Protein AF-A0A1Y1KKZ6-F1 (afdb_monomer)

Secondary structure (DSSP, 8-state):
---SS----S-TTTPPPEEEEEEEEEEESS-EEESEE--EEEEEEEEEEEE----STT-PPEEEEEEEEEEEEEPPPSEEBTTB-EEEPSEEEEEEEEEEE-TTPPP------

Foldseek 3Di:
DPDPDWDFPDALVPTAWTKDKDKDKDAFPFKDKDAFAWDKDWDKDKDWDFAPPDPDPPDGTDIDIDIDIPDIDIDDTPDHDPPDIDIDGGDMDIDMDMDTGRSNPDDDDPDPD

Structure (mmCIF, N/CA/C/O backbone):
data_AF-A0A1Y1KKZ6-F1
#
_entry.id   AF-A0A1Y1KKZ6-F1
#
loop_
_atom_site.group_PDB
_atom_site.id
_atom_site.type_symbol
_atom_site.label_atom_id
_atom_site.label_alt_id
_atom_site.label_comp_id
_atom_site.label_asym_id
_atom_site.label_entity_id
_atom_site.label_seq_id
_atom_site.pdbx_PDB_ins_code
_atom_site.Cartn_x
_atom_site.Cartn_y
_atom_site.Cartn_z
_atom_site.occupancy
_atom_site.B_iso_or_equiv
_atom_site.auth_seq_id
_atom_site.auth_comp_id
_atom_site.auth_asym_id
_atom_site.auth_atom_id
_atom_site.pdbx_PDB_model_num
ATOM 1 N N . LEU A 1 1 ? -10.493 -18.824 -11.763 1.00 43.38 1 LEU A N 1
ATOM 2 C CA . LEU A 1 1 ? -9.320 -18.151 -12.362 1.00 43.38 1 LEU A CA 1
ATOM 3 C C . LEU A 1 1 ? -8.969 -17.020 -11.413 1.00 43.38 1 LEU A C 1
ATOM 5 O O . LEU A 1 1 ? -9.283 -15.872 -11.687 1.00 43.38 1 LEU A O 1
ATOM 9 N N . ASP A 1 2 ? -8.406 -17.387 -10.267 1.00 55.03 2 ASP A N 1
ATOM 10 C CA . ASP A 1 2 ? -7.800 -16.453 -9.324 1.00 55.03 2 ASP A CA 1
ATOM 11 C C . ASP A 1 2 ? -6.314 -16.479 -9.671 1.00 55.03 2 ASP A C 1
ATOM 13 O O . ASP A 1 2 ? -5.601 -17.414 -9.318 1.00 55.03 2 ASP A O 1
ATOM 17 N N . GLN A 1 3 ? -5.892 -15.584 -10.564 1.00 59.84 3 GLN A N 1
ATOM 18 C CA . GLN A 1 3 ? -4.477 -15.447 -10.894 1.00 59.84 3 GLN A CA 1
ATOM 19 C C . GLN A 1 3 ? -3.865 -14.458 -9.906 1.00 59.84 3 GLN A C 1
ATOM 21 O O . GLN A 1 3 ? -4.225 -13.285 -9.915 1.00 59.84 3 GLN A O 1
ATOM 26 N N . ASP A 1 4 ? -2.917 -14.927 -9.096 1.00 78.19 4 ASP A N 1
ATOM 27 C CA . ASP A 1 4 ? -2.168 -14.111 -8.124 1.00 78.19 4 ASP A CA 1
ATOM 28 C C . ASP A 1 4 ? -1.092 -13.225 -8.784 1.00 78.19 4 ASP A C 1
ATOM 30 O O . ASP A 1 4 ? -0.201 -12.696 -8.122 1.00 78.19 4 ASP A O 1
ATOM 34 N N . PHE A 1 5 ? -1.133 -13.083 -10.109 1.00 80.81 5 PHE A N 1
ATOM 35 C CA . PHE A 1 5 ? -0.157 -12.338 -10.890 1.00 80.81 5 PHE A CA 1
ATOM 36 C C . PHE A 1 5 ? -0.842 -11.512 -11.977 1.00 80.81 5 PHE A C 1
ATOM 38 O O . PHE A 1 5 ? -1.892 -11.879 -12.505 1.00 80.81 5 PHE A O 1
ATOM 45 N N . ILE A 1 6 ? -0.212 -10.391 -12.320 1.00 84.19 6 ILE A N 1
ATOM 46 C CA . ILE A 1 6 ? -0.675 -9.462 -13.348 1.00 84.19 6 ILE A CA 1
ATOM 47 C C . ILE A 1 6 ? 0.198 -9.635 -14.585 1.00 84.19 6 ILE A C 1
ATOM 49 O O . ILE A 1 6 ? 1.421 -9.613 -14.486 1.00 84.19 6 ILE A O 1
ATOM 53 N N . VAL A 1 7 ? -0.432 -9.796 -15.751 1.00 84.81 7 VAL A N 1
ATOM 54 C CA . VAL A 1 7 ? 0.268 -9.929 -17.034 1.00 84.81 7 VAL A CA 1
ATOM 55 C C . VAL A 1 7 ? -0.090 -8.762 -17.936 1.00 84.81 7 VAL A C 1
ATOM 57 O O . VAL A 1 7 ? -1.246 -8.601 -18.326 1.00 84.81 7 VAL A O 1
ATOM 60 N N . PHE A 1 8 ? 0.923 -7.995 -18.317 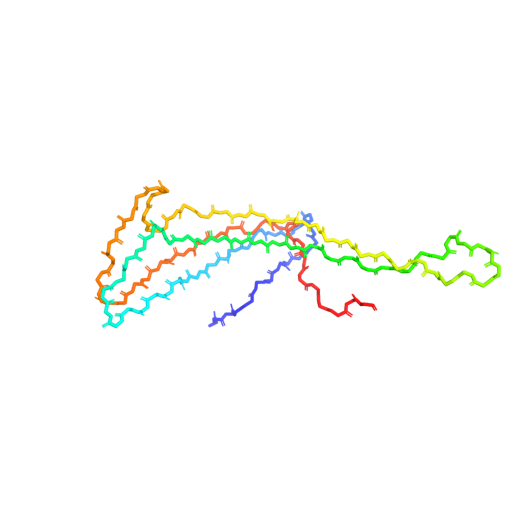1.00 83.75 8 PHE A N 1
ATOM 61 C CA . PHE A 1 8 ? 0.846 -7.021 -19.399 1.00 83.75 8 PHE A CA 1
ATOM 62 C C . PHE A 1 8 ? 1.051 -7.749 -20.729 1.00 83.75 8 PHE A C 1
ATOM 64 O O . PHE A 1 8 ? 1.938 -8.593 -20.852 1.00 83.75 8 PHE A O 1
ATOM 71 N N . ARG A 1 9 ? 0.187 -7.493 -21.716 1.00 82.12 9 ARG A N 1
ATOM 72 C CA . ARG A 1 9 ? 0.254 -8.138 -23.036 1.00 82.12 9 ARG A CA 1
ATOM 73 C C . ARG A 1 9 ? 0.599 -7.099 -24.088 1.00 82.12 9 ARG A C 1
ATOM 75 O O . ARG A 1 9 ? -0.152 -6.146 -24.242 1.00 82.12 9 ARG A O 1
ATOM 82 N N . GLY A 1 10 ? 1.659 -7.346 -24.851 1.00 77.31 10 GLY A N 1
ATOM 83 C CA . GLY A 1 10 ? 2.206 -6.381 -25.807 1.00 77.31 10 GLY A CA 1
ATOM 84 C C . GLY A 1 10 ? 3.462 -5.712 -25.255 1.00 77.31 10 GLY A C 1
ATOM 85 O O . GLY A 1 10 ? 3.888 -6.012 -24.142 1.00 77.31 10 GLY A O 1
ATOM 86 N N . ASN A 1 11 ? 4.079 -4.847 -26.054 1.00 74.25 11 ASN A N 1
ATOM 87 C CA . ASN A 1 11 ? 5.185 -4.002 -25.594 1.00 74.25 11 ASN A CA 1
ATOM 88 C C . ASN A 1 11 ? 4.655 -2.765 -24.840 1.00 74.25 11 ASN A C 1
ATOM 90 O O . ASN A 1 11 ? 3.449 -2.525 -24.816 1.00 74.25 11 ASN A O 1
ATOM 94 N N . ASP A 1 12 ? 5.548 -1.949 -24.282 1.00 71.94 12 ASP A N 1
ATOM 95 C CA . ASP A 1 12 ? 5.205 -0.763 -23.478 1.00 71.94 12 ASP A CA 1
ATOM 96 C C . ASP A 1 12 ? 4.272 0.245 -24.189 1.00 71.94 12 ASP A C 1
ATOM 98 O O . ASP A 1 12 ? 3.554 0.993 -23.531 1.00 71.94 12 ASP A O 1
ATOM 102 N N . HIS A 1 13 ? 4.246 0.271 -25.529 1.00 72.62 13 HIS A N 1
ATOM 103 C CA . HIS A 1 13 ? 3.376 1.154 -26.318 1.00 72.62 13 HIS A CA 1
ATOM 104 C C . HIS A 1 13 ? 2.018 0.535 -26.677 1.00 72.62 13 HIS A C 1
ATOM 106 O O . HIS A 1 13 ? 1.079 1.259 -27.008 1.00 72.62 13 HIS A O 1
ATOM 112 N N . GLU A 1 14 ? 1.914 -0.791 -26.644 1.00 75.88 14 GLU A N 1
ATOM 113 C CA . GLU A 1 14 ? 0.728 -1.552 -27.059 1.00 75.88 14 GLU A CA 1
ATOM 114 C C . GLU A 1 14 ? -0.036 -2.150 -25.874 1.00 75.88 14 GLU A C 1
ATOM 116 O O . GLU A 1 14 ? -1.210 -2.504 -25.995 1.00 75.88 14 GLU A O 1
ATOM 121 N N . SER A 1 15 ? 0.631 -2.274 -24.731 1.00 81.88 15 SER A N 1
ATOM 122 C CA . SER A 1 15 ? 0.090 -2.892 -23.536 1.00 81.88 15 SER A CA 1
ATOM 123 C C . SER A 1 15 ? -1.033 -2.058 -22.926 1.00 81.88 15 SER A C 1
ATOM 125 O O . SER A 1 15 ? -0.904 -0.858 -22.679 1.00 81.88 15 SER A O 1
ATOM 127 N N . SER A 1 16 ? -2.166 -2.706 -22.655 1.00 83.12 16 SER A N 1
ATOM 128 C CA . SER A 1 16 ? -3.251 -2.093 -21.896 1.00 83.12 16 SER A CA 1
ATOM 129 C C . SER A 1 16 ? -2.939 -2.124 -20.403 1.00 83.12 16 SER A C 1
ATOM 131 O O . SER A 1 16 ? -2.444 -3.133 -19.891 1.00 83.12 16 SER A O 1
ATOM 133 N N . GLY A 1 17 ? -3.335 -1.069 -19.688 1.00 86.69 17 GLY A N 1
ATOM 134 C CA . GLY A 1 17 ? -3.255 -1.043 -18.230 1.00 86.69 17 GLY A CA 1
ATOM 135 C C . GLY A 1 17 ? -3.954 -2.243 -17.584 1.00 86.69 17 GLY A C 1
ATOM 136 O O . GLY A 1 17 ? -4.939 -2.770 -18.110 1.00 86.69 17 GLY A O 1
ATOM 137 N N . GLN A 1 18 ? -3.427 -2.683 -16.446 1.00 90.56 18 GLN A N 1
ATOM 138 C CA . GLN A 1 18 ? -3.918 -3.851 -15.721 1.00 90.56 18 GLN A CA 1
ATOM 139 C C . GLN A 1 18 ? -4.443 -3.457 -14.345 1.00 90.56 18 GLN A C 1
ATOM 141 O O . GLN A 1 18 ? -3.875 -2.606 -13.662 1.00 90.56 18 GLN A O 1
ATOM 146 N N . LEU A 1 19 ? -5.533 -4.094 -13.918 1.00 91.38 19 LEU A N 1
ATOM 147 C CA . LEU A 1 19 ? -6.134 -3.824 -12.618 1.00 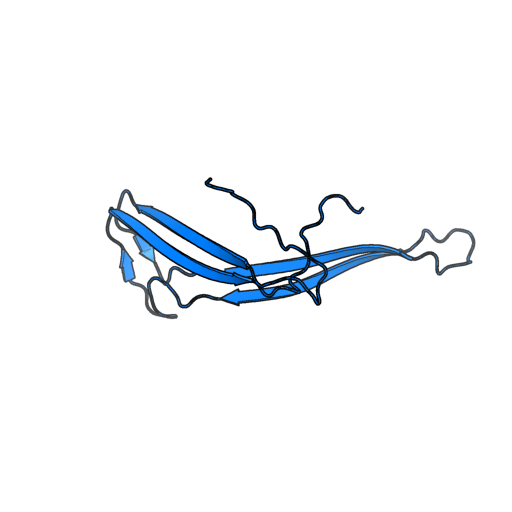91.38 19 LEU A CA 1
ATOM 148 C C . LEU A 1 19 ? -5.436 -4.645 -11.528 1.00 91.38 19 LEU A C 1
ATOM 150 O O . LEU A 1 19 ? -5.603 -5.861 -11.457 1.00 91.38 19 LEU A O 1
ATOM 154 N N . LEU A 1 20 ? -4.712 -3.966 -10.643 1.00 92.06 20 LEU A N 1
ATOM 155 C CA . LEU A 1 20 ? -4.271 -4.511 -9.366 1.00 92.06 20 LEU A CA 1
ATOM 156 C C . LEU A 1 20 ? -5.382 -4.300 -8.343 1.00 92.06 20 LEU A C 1
ATOM 158 O O . LEU A 1 20 ? -5.768 -3.166 -8.084 1.00 92.06 20 LEU A O 1
ATOM 162 N N . LYS A 1 21 ? -5.883 -5.373 -7.736 1.00 93.56 21 LYS A N 1
ATOM 163 C CA . LYS A 1 21 ? -6.889 -5.295 -6.673 1.00 93.56 21 LYS A CA 1
ATOM 164 C C . LYS A 1 21 ? -6.620 -6.322 -5.588 1.00 93.56 21 LYS A C 1
ATOM 166 O O . LYS A 1 21 ? -6.050 -7.376 -5.857 1.00 93.56 21 LYS A O 1
ATOM 171 N N . GLY A 1 22 ? -7.066 -6.028 -4.379 1.00 94.25 22 GLY A N 1
ATOM 172 C CA . GLY A 1 22 ? -6.945 -6.928 -3.242 1.00 94.25 22 GLY A CA 1
ATOM 173 C C . GLY A 1 22 ? -7.678 -6.389 -2.025 1.00 94.25 22 GLY A C 1
ATOM 174 O O . GLY A 1 22 ? -8.384 -5.385 -2.102 1.00 94.25 22 GLY A O 1
ATOM 175 N N . VAL A 1 23 ? -7.512 -7.069 -0.895 1.00 96.19 23 VAL A N 1
ATOM 176 C CA . VAL A 1 23 ? -8.101 -6.675 0.387 1.00 96.19 23 VAL A CA 1
ATOM 177 C C . VAL A 1 23 ? -7.020 -6.743 1.457 1.00 96.19 23 VAL A C 1
ATOM 179 O O . VAL A 1 23 ? -6.368 -7.772 1.618 1.00 96.19 23 VAL A O 1
ATOM 182 N N . VAL A 1 24 ? -6.820 -5.652 2.197 1.00 96.44 24 VAL A N 1
ATOM 183 C CA . VAL A 1 24 ? -6.018 -5.667 3.425 1.00 96.44 24 VAL A CA 1
ATOM 184 C C . VAL A 1 24 ? -6.909 -6.172 4.553 1.00 96.44 24 VAL A C 1
ATOM 186 O O . VAL A 1 24 ? -7.928 -5.553 4.854 1.00 96.44 24 VAL A O 1
ATOM 189 N N . VAL A 1 25 ? -6.526 -7.282 5.181 1.00 96.88 25 VAL A N 1
ATOM 190 C CA . VAL A 1 25 ? -7.269 -7.881 6.296 1.00 96.88 25 VAL A CA 1
ATOM 191 C C . VAL A 1 25 ? -6.528 -7.620 7.607 1.00 96.88 25 VAL A C 1
ATOM 193 O O . VAL A 1 25 ? -5.346 -7.939 7.729 1.00 96.88 25 VAL A O 1
ATOM 196 N N . LEU A 1 26 ? -7.223 -7.057 8.597 1.00 96.69 26 LEU A N 1
ATOM 197 C CA . LEU A 1 26 ? -6.717 -6.839 9.952 1.00 96.69 26 LEU A CA 1
ATOM 198 C C . LEU A 1 26 ? -7.606 -7.569 10.961 1.00 96.69 26 LEU A C 1
ATOM 200 O O . LEU A 1 26 ? -8.784 -7.247 11.092 1.00 96.69 26 LEU A O 1
ATOM 204 N N . CYS A 1 27 ? -7.027 -8.498 11.719 1.00 97.62 27 CYS A N 1
ATOM 205 C CA . CYS A 1 27 ? -7.726 -9.237 12.771 1.00 97.62 27 CYS A CA 1
ATOM 206 C C . CYS A 1 27 ? -7.193 -8.819 14.144 1.00 97.62 27 CYS A C 1
ATOM 208 O O . CYS A 1 27 ? -6.020 -9.033 14.454 1.00 97.62 27 CYS A O 1
ATOM 210 N N . LEU A 1 28 ? -8.054 -8.238 14.977 1.00 97.50 28 LEU A N 1
ATOM 211 C CA . LEU A 1 28 ? -7.723 -7.787 16.325 1.00 97.50 28 LEU A CA 1
ATOM 212 C C . LEU A 1 28 ? -8.418 -8.655 17.374 1.00 97.50 28 LEU A C 1
ATOM 214 O O . LEU A 1 28 ? -9.644 -8.710 17.434 1.00 97.50 28 LEU A O 1
ATOM 218 N N . SER A 1 29 ? -7.634 -9.284 18.250 1.00 97.56 29 SER A N 1
ATOM 219 C CA . SER A 1 29 ? -8.147 -10.052 19.394 1.00 97.56 29 SER A CA 1
ATOM 220 C C . SER A 1 29 ? -8.533 -9.176 20.592 1.00 97.56 29 SER A C 1
ATOM 222 O O . SER A 1 29 ? -9.259 -9.619 21.480 1.00 97.56 29 SER A O 1
ATOM 224 N N . SER A 1 30 ? -8.068 -7.929 20.623 1.00 97.94 30 SER A N 1
ATOM 225 C CA . SER A 1 30 ? -8.359 -6.931 21.651 1.00 97.94 30 SER A CA 1
ATOM 226 C C . SER A 1 30 ? -8.308 -5.519 21.048 1.00 97.94 30 SER A C 1
ATOM 228 O O . SER A 1 30 ? -7.784 -5.346 19.945 1.00 97.94 30 SER A O 1
ATOM 230 N N . PRO A 1 31 ? -8.863 -4.496 21.725 1.00 97.81 31 PRO A N 1
ATOM 231 C CA . PRO A 1 31 ? -8.803 -3.128 21.225 1.00 97.81 31 PRO A CA 1
ATOM 232 C C . PRO A 1 31 ? -7.361 -2.618 21.036 1.00 97.81 31 PRO A C 1
ATOM 234 O O . PRO A 1 31 ? -6.531 -2.760 21.934 1.00 97.81 31 PRO A O 1
ATOM 237 N N . LEU A 1 32 ? -7.082 -1.970 19.903 1.00 96.62 32 LEU A N 1
ATOM 238 C CA . LEU A 1 32 ? -5.769 -1.443 19.521 1.00 96.62 32 LEU A CA 1
ATOM 239 C C . LEU A 1 32 ? -5.830 0.071 19.298 1.00 96.62 32 LEU A C 1
ATOM 241 O O . LEU A 1 32 ? -6.633 0.559 18.504 1.00 96.62 32 LEU A O 1
ATOM 245 N N . ARG A 1 33 ? -4.951 0.828 19.962 1.00 95.88 33 ARG A N 1
ATOM 246 C CA . ARG A 1 33 ? -4.774 2.258 19.678 1.00 95.88 33 ARG A CA 1
ATOM 247 C C . ARG A 1 33 ? -3.894 2.430 18.438 1.00 95.88 33 ARG A C 1
ATOM 249 O O . ARG A 1 33 ? -2.768 1.947 18.428 1.00 95.88 33 ARG A O 1
ATOM 256 N N . ILE A 1 34 ? -4.400 3.132 17.433 1.00 94.19 34 ILE A N 1
ATOM 257 C CA . ILE A 1 34 ? -3.744 3.376 16.142 1.00 94.19 34 ILE A CA 1
ATOM 258 C C . ILE A 1 34 ? -3.839 4.856 15.760 1.00 94.19 34 ILE A C 1
ATOM 260 O O . ILE A 1 34 ? -4.707 5.574 16.260 1.00 94.19 34 ILE A O 1
ATOM 264 N N . GLU A 1 35 ? -2.957 5.315 14.875 1.00 93.94 35 GLU A N 1
ATOM 265 C CA . GLU A 1 35 ? -3.054 6.647 14.260 1.00 93.94 35 GLU A CA 1
ATOM 266 C C . GLU A 1 35 ? -3.758 6.580 12.910 1.00 93.94 35 GLU A C 1
ATOM 268 O O . GLU A 1 35 ? -4.756 7.269 12.711 1.00 93.94 35 GLU A O 1
ATOM 273 N N . ASP A 1 36 ? -3.280 5.711 12.020 1.00 94.12 36 ASP A N 1
ATOM 274 C CA . ASP A 1 36 ? -3.911 5.429 10.741 1.00 94.12 36 ASP A CA 1
ATOM 275 C C . ASP A 1 36 ? -3.642 3.989 10.266 1.00 94.12 36 ASP A C 1
ATOM 277 O O . ASP A 1 36 ? -2.833 3.255 10.840 1.00 94.12 36 ASP A O 1
ATOM 281 N N . ILE A 1 37 ? -4.378 3.578 9.233 1.00 94.75 37 ILE A N 1
ATOM 282 C CA . ILE A 1 37 ? -4.097 2.392 8.419 1.00 94.75 37 ILE A CA 1
ATOM 283 C C . ILE A 1 37 ? -4.072 2.871 6.975 1.00 94.75 37 ILE A C 1
ATOM 285 O O . ILE A 1 37 ? -5.075 3.388 6.489 1.00 94.75 37 ILE A O 1
ATOM 289 N N .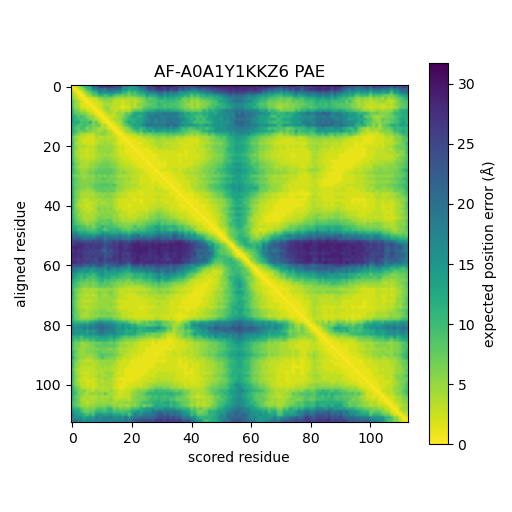 HIS A 1 38 ? -2.958 2.693 6.273 1.00 94.56 38 HIS A N 1
ATOM 290 C CA . HIS A 1 38 ? -2.815 3.109 4.881 1.00 94.56 38 HIS A CA 1
ATOM 291 C C . HIS A 1 38 ? -2.059 2.063 4.061 1.00 94.56 38 HIS A C 1
ATOM 293 O O . HIS A 1 38 ? -1.298 1.256 4.594 1.00 94.56 38 HIS A O 1
ATOM 299 N N . LEU A 1 39 ? -2.265 2.097 2.745 1.00 96.88 39 LEU A N 1
ATOM 300 C CA . LEU A 1 39 ? -1.546 1.266 1.786 1.00 96.88 39 LEU A CA 1
ATOM 301 C C . LEU A 1 39 ? -0.671 2.146 0.898 1.00 96.88 39 LEU A C 1
ATOM 303 O O . LEU A 1 39 ? -1.048 3.260 0.519 1.00 96.88 39 LEU A O 1
ATOM 307 N N . ARG A 1 40 ? 0.501 1.623 0.542 1.00 96.69 40 ARG A N 1
ATOM 308 C CA . ARG A 1 40 ? 1.415 2.238 -0.414 1.00 96.69 40 ARG A CA 1
ATOM 309 C C . ARG A 1 40 ? 2.001 1.168 -1.324 1.00 96.69 40 ARG A C 1
ATOM 311 O O . ARG A 1 40 ? 2.488 0.149 -0.843 1.00 96.69 40 ARG A O 1
ATOM 318 N N . LEU A 1 41 ? 1.984 1.431 -2.623 1.00 95.44 41 LEU A N 1
ATOM 319 C CA . LEU A 1 41 ? 2.593 0.599 -3.653 1.00 95.44 41 LEU A CA 1
ATOM 320 C C . LEU A 1 41 ? 3.862 1.292 -4.146 1.00 95.44 41 LEU A C 1
ATOM 322 O O . LEU A 1 41 ? 3.806 2.431 -4.610 1.00 95.44 41 LEU A O 1
ATOM 326 N N . VAL A 1 42 ? 5.002 0.607 -4.031 1.00 95.12 42 VAL A N 1
ATOM 327 C CA . VAL A 1 42 ? 6.313 1.142 -4.418 1.00 95.12 42 VAL A CA 1
ATOM 328 C C . VAL A 1 42 ? 7.004 0.182 -5.378 1.00 95.12 42 VAL A C 1
ATOM 330 O O . VAL A 1 42 ? 7.271 -0.963 -5.023 1.00 95.12 42 VAL A O 1
ATOM 333 N N . GLY A 1 43 ? 7.341 0.663 -6.573 1.00 92.44 43 GLY A N 1
ATOM 334 C CA . GLY A 1 43 ? 8.198 -0.036 -7.532 1.00 92.44 43 GLY A CA 1
ATOM 335 C C . GLY A 1 43 ? 9.622 0.504 -7.454 1.00 92.44 43 GLY A C 1
ATOM 336 O O . GLY A 1 43 ? 9.821 1.720 -7.475 1.00 92.44 43 GLY A O 1
ATOM 337 N N . THR A 1 44 ? 10.622 -0.375 -7.349 1.00 92.38 44 THR A N 1
ATOM 338 C CA . THR A 1 44 ? 12.039 0.016 -7.232 1.00 92.38 44 THR A CA 1
ATOM 339 C C . THR A 1 44 ? 12.885 -0.683 -8.287 1.00 92.38 44 THR A C 1
ATOM 341 O O . THR A 1 44 ? 12.973 -1.906 -8.295 1.00 92.38 44 THR A O 1
ATOM 344 N N . LEU A 1 45 ? 13.577 0.098 -9.114 1.00 90.31 45 LEU A N 1
ATOM 345 C CA . LEU A 1 45 ? 14.614 -0.382 -10.020 1.00 90.31 45 LEU A CA 1
ATOM 346 C C . LEU A 1 45 ? 15.946 -0.456 -9.269 1.00 90.31 45 LEU A C 1
ATOM 348 O O . LEU A 1 45 ? 16.388 0.546 -8.706 1.00 90.31 45 LEU A O 1
ATOM 352 N N . ARG A 1 46 ? 16.593 -1.624 -9.269 1.00 88.94 46 ARG A N 1
ATOM 353 C CA . ARG A 1 46 ? 17.927 -1.829 -8.685 1.00 88.94 46 ARG A CA 1
ATOM 354 C C . ARG A 1 46 ? 18.905 -2.252 -9.776 1.00 88.94 46 ARG A C 1
ATOM 356 O O . ARG A 1 46 ? 18.635 -3.200 -10.503 1.00 88.94 46 ARG A O 1
ATOM 363 N N . LEU A 1 47 ? 20.027 -1.547 -9.887 1.00 86.75 47 LEU A N 1
ATOM 364 C CA . LEU A 1 47 ? 21.070 -1.776 -10.884 1.00 86.75 47 LEU A CA 1
ATOM 365 C C . LEU A 1 47 ? 22.416 -1.938 -10.184 1.00 86.75 47 LEU A C 1
ATOM 367 O O . LEU A 1 47 ? 22.845 -1.037 -9.465 1.00 86.75 47 LEU A O 1
ATOM 371 N N . SER A 1 48 ? 23.114 -3.038 -10.457 1.00 85.44 48 SER A N 1
ATOM 372 C CA . SER A 1 48 ? 24.492 -3.237 -10.011 1.00 85.44 48 SER A CA 1
ATOM 373 C C . SER A 1 48 ? 25.404 -3.562 -11.184 1.00 85.44 48 SER A C 1
ATOM 375 O O . SER A 1 48 ? 25.095 -4.452 -11.968 1.00 85.44 48 SER A O 1
ATOM 377 N N . TRP A 1 49 ? 26.537 -2.872 -11.295 1.00 85.44 49 TRP A N 1
ATOM 378 C CA . TRP A 1 49 ? 27.554 -3.170 -12.305 1.00 85.44 49 TRP A CA 1
ATOM 379 C C . TRP A 1 49 ? 28.961 -2.905 -11.771 1.00 85.44 49 TRP A C 1
ATOM 381 O O . TRP A 1 49 ? 29.149 -2.171 -10.799 1.00 85.44 49 TRP A O 1
ATOM 391 N N . THR A 1 50 ? 29.967 -3.498 -12.406 1.00 84.38 50 THR A N 1
ATOM 392 C CA . THR A 1 50 ? 31.378 -3.189 -12.158 1.00 84.38 50 THR A CA 1
ATOM 393 C C . THR A 1 50 ? 31.879 -2.212 -13.209 1.00 84.38 50 THR A C 1
ATOM 395 O O . THR A 1 50 ? 31.824 -2.476 -14.408 1.00 84.38 50 THR A O 1
ATOM 398 N N . ASP A 1 51 ? 32.364 -1.057 -12.767 1.00 77.12 51 ASP A N 1
ATOM 399 C CA . ASP A 1 51 ? 32.992 -0.080 -13.640 1.00 77.12 51 ASP A CA 1
ATOM 400 C C . ASP A 1 51 ? 34.486 -0.404 -13.796 1.00 77.12 51 ASP A C 1
ATOM 402 O O . ASP A 1 51 ? 35.262 -0.353 -12.837 1.00 77.12 51 ASP A O 1
ATOM 406 N N . HIS A 1 52 ? 34.888 -0.757 -15.018 1.00 69.38 52 HIS A N 1
ATOM 407 C CA . HIS A 1 52 ? 36.272 -1.089 -15.373 1.00 69.38 52 HIS A CA 1
ATOM 408 C C . HIS A 1 52 ? 37.060 0.115 -15.910 1.00 69.38 52 HIS A C 1
ATOM 410 O O . HIS A 1 52 ? 38.120 -0.056 -16.505 1.00 69.38 52 HIS A O 1
ATOM 416 N N . ARG A 1 53 ? 36.591 1.350 -15.692 1.00 65.25 53 ARG A N 1
ATOM 417 C CA . ARG A 1 53 ? 37.228 2.588 -16.188 1.00 65.25 53 ARG A CA 1
ATOM 418 C C . ARG A 1 53 ? 38.640 2.892 -15.660 1.00 65.25 53 ARG A C 1
ATOM 420 O O . ARG A 1 53 ? 39.176 3.945 -15.992 1.00 65.25 53 ARG A O 1
ATOM 427 N N . SER A 1 54 ? 39.276 2.006 -14.893 1.00 58.28 54 SER A N 1
ATOM 428 C CA . SER A 1 54 ? 40.691 2.152 -14.535 1.00 58.28 54 SER A CA 1
ATOM 429 C C . SER A 1 54 ? 41.555 1.188 -15.353 1.0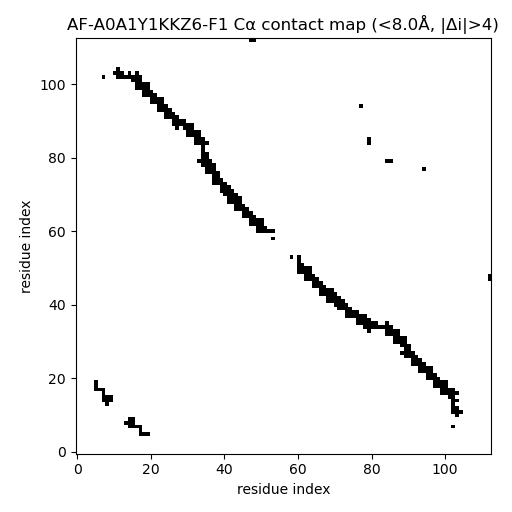0 58.28 54 SER A C 1
ATOM 431 O O . SER A 1 54 ? 41.526 -0.022 -15.168 1.00 58.28 54 SER A O 1
ATOM 433 N N . THR A 1 55 ? 42.343 1.741 -16.275 1.00 58.28 55 THR A N 1
ATOM 434 C CA . THR A 1 55 ? 43.398 1.037 -17.029 1.00 58.28 55 THR A CA 1
ATOM 435 C C . THR A 1 55 ? 44.712 0.934 -16.240 1.00 58.28 55 THR A C 1
ATOM 437 O O . THR A 1 55 ? 45.737 0.528 -16.786 1.00 58.28 55 THR A O 1
ATOM 440 N N . ALA A 1 56 ? 44.705 1.307 -14.956 1.00 63.97 56 ALA A N 1
ATOM 441 C CA . ALA A 1 56 ? 45.869 1.214 -14.088 1.00 63.97 56 ALA A CA 1
ATOM 442 C C . ALA A 1 56 ? 46.050 -0.237 -13.592 1.00 63.97 56 ALA A C 1
ATOM 444 O O . ALA A 1 56 ? 45.106 -0.812 -13.040 1.00 63.97 56 ALA A O 1
ATOM 445 N N . PRO A 1 57 ? 47.244 -0.843 -13.742 1.00 60.09 57 PRO A N 1
ATOM 446 C CA . PRO A 1 57 ? 47.495 -2.183 -13.232 1.00 60.09 57 PRO A CA 1
ATOM 447 C C . PRO A 1 57 ? 47.324 -2.207 -11.705 1.00 60.09 57 PRO A C 1
ATOM 449 O O . PRO A 1 57 ? 47.986 -1.456 -10.995 1.00 60.09 57 PRO A O 1
ATOM 452 N N . GLY A 1 58 ? 46.434 -3.071 -11.205 1.00 63.28 58 GLY A N 1
ATOM 453 C CA . GLY A 1 58 ? 46.229 -3.304 -9.768 1.00 63.28 58 GLY A CA 1
ATOM 454 C C . GLY A 1 58 ? 45.007 -2.630 -9.131 1.00 63.28 58 GLY A C 1
ATOM 455 O O . GLY A 1 58 ? 44.766 -2.852 -7.946 1.00 63.28 58 GLY A O 1
ATOM 456 N N . VAL A 1 59 ? 44.205 -1.859 -9.875 1.00 62.12 59 VAL A N 1
ATOM 457 C CA . VAL A 1 59 ? 42.958 -1.276 -9.346 1.00 62.12 59 VAL A CA 1
ATOM 458 C C . VAL A 1 59 ? 41.785 -2.214 -9.642 1.00 62.12 59 VAL A C 1
ATOM 460 O O . VAL A 1 59 ? 41.402 -2.422 -10.791 1.00 62.12 59 VAL A O 1
ATOM 463 N N . SER A 1 60 ? 41.217 -2.818 -8.597 1.00 66.88 60 SER A N 1
ATOM 464 C CA . SER A 1 60 ? 39.982 -3.603 -8.695 1.00 66.88 60 SER A CA 1
ATOM 465 C C . SER A 1 60 ? 38.831 -2.718 -9.184 1.00 66.88 60 SER A C 1
ATOM 467 O O . SER A 1 60 ? 38.644 -1.624 -8.651 1.00 66.88 60 SER A O 1
ATOM 469 N N . GLY A 1 61 ? 38.057 -3.191 -10.169 1.00 67.06 61 GLY A N 1
ATOM 470 C CA . GLY A 1 61 ? 36.925 -2.451 -10.739 1.00 67.06 61 GLY A CA 1
ATOM 471 C C . GLY A 1 61 ? 35.960 -1.937 -9.667 1.00 67.06 61 GLY A C 1
ATOM 472 O O . GLY A 1 61 ? 35.661 -2.633 -8.694 1.00 67.06 61 GLY A O 1
ATOM 473 N N . GLN A 1 62 ? 35.481 -0.706 -9.830 1.00 76.25 62 GLN A N 1
ATOM 474 C CA . GLN A 1 62 ? 34.595 -0.084 -8.854 1.00 76.25 62 GLN A CA 1
ATOM 475 C C . GLN A 1 62 ? 33.197 -0.687 -8.999 1.00 76.25 62 GLN A C 1
ATOM 477 O O . GLN A 1 62 ? 32.550 -0.532 -10.031 1.00 76.25 62 GLN A O 1
ATOM 482 N N . LYS A 1 63 ? 32.706 -1.373 -7.966 1.00 80.31 63 LYS A N 1
ATOM 483 C CA . LYS A 1 63 ? 31.318 -1.840 -7.945 1.00 80.31 63 LYS A CA 1
ATOM 484 C C . LYS A 1 63 ? 30.387 -0.650 -7.704 1.00 80.31 63 LYS A C 1
ATOM 486 O O . LYS A 1 63 ? 30.534 0.058 -6.710 1.00 80.31 63 LYS A O 1
ATOM 491 N N . VAL A 1 64 ? 29.427 -0.454 -8.597 1.00 81.75 64 VAL A N 1
ATOM 492 C CA . VAL A 1 64 ? 28.362 0.540 -8.472 1.00 81.75 64 VAL A CA 1
ATOM 493 C C . VAL A 1 64 ? 27.050 -0.179 -8.182 1.00 81.75 64 VAL A C 1
ATOM 495 O O . VAL A 1 64 ? 26.755 -1.208 -8.786 1.00 81.75 64 VAL A O 1
ATOM 498 N N . ASP A 1 65 ? 26.278 0.373 -7.251 1.00 86.38 65 ASP A N 1
ATOM 499 C CA . ASP A 1 65 ? 24.933 -0.072 -6.892 1.00 86.38 65 ASP A CA 1
ATOM 500 C C . ASP A 1 65 ? 24.015 1.160 -6.878 1.00 86.38 65 ASP A C 1
ATOM 502 O O . ASP A 1 65 ? 24.343 2.174 -6.253 1.00 86.38 65 ASP A O 1
ATOM 506 N N . LYS A 1 66 ? 22.913 1.117 -7.628 1.00 89.19 66 LYS A N 1
ATOM 507 C CA . LYS A 1 66 ? 21.923 2.194 -7.727 1.00 89.19 66 LYS A CA 1
ATOM 508 C C . LYS A 1 66 ? 20.521 1.640 -7.526 1.00 89.19 66 LYS A C 1
ATOM 510 O O . LYS A 1 66 ? 20.119 0.707 -8.212 1.00 89.19 66 LYS A O 1
ATOM 515 N N . ALA A 1 67 ? 19.750 2.294 -6.661 1.00 91.31 67 ALA A N 1
ATOM 516 C CA . ALA A 1 67 ? 18.324 2.047 -6.491 1.00 91.31 67 ALA A CA 1
ATOM 517 C C . ALA A 1 67 ? 17.526 3.313 -6.834 1.00 91.31 67 ALA A C 1
ATOM 519 O O . ALA A 1 67 ? 17.879 4.411 -6.401 1.00 91.31 67 ALA A O 1
ATOM 520 N N . THR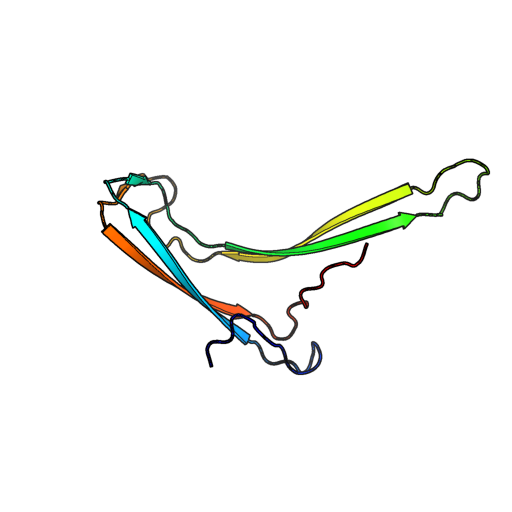 A 1 68 ? 16.459 3.182 -7.616 1.00 93.06 68 THR A N 1
ATOM 521 C CA . THR A 1 68 ? 15.583 4.294 -8.011 1.00 93.06 68 THR A CA 1
ATOM 522 C C . THR A 1 68 ? 14.124 3.873 -7.898 1.00 93.06 68 THR A C 1
ATOM 524 O O . THR A 1 68 ? 13.738 2.817 -8.393 1.00 93.06 68 THR A O 1
ATOM 527 N N . THR A 1 69 ? 13.307 4.698 -7.244 1.00 94.06 69 THR A N 1
ATOM 528 C CA . THR A 1 69 ? 11.856 4.499 -7.193 1.00 94.06 69 THR A CA 1
ATOM 529 C C . THR A 1 69 ? 11.250 4.872 -8.540 1.00 94.06 69 THR A C 1
ATOM 531 O O . THR A 1 69 ? 11.423 5.998 -8.996 1.00 94.06 69 THR A O 1
ATOM 534 N N . ILE A 1 70 ? 10.543 3.930 -9.157 1.00 92.12 70 ILE A N 1
ATOM 535 C CA . ILE A 1 70 ? 9.904 4.085 -10.474 1.00 92.12 70 ILE A CA 1
ATOM 536 C C . ILE A 1 70 ? 8.373 4.130 -10.387 1.00 92.12 70 ILE A C 1
ATOM 538 O O . ILE A 1 70 ? 7.713 4.541 -11.331 1.00 92.12 70 ILE A O 1
ATOM 542 N N . LEU A 1 71 ? 7.809 3.744 -9.240 1.00 92.75 71 LEU A N 1
ATOM 543 C CA . LEU A 1 71 ? 6.384 3.833 -8.938 1.00 92.75 71 LEU A CA 1
ATOM 544 C C . LEU A 1 71 ? 6.226 4.169 -7.454 1.00 92.75 71 LEU A C 1
ATOM 546 O O . LEU A 1 71 ? 6.856 3.531 -6.612 1.00 92.75 71 LEU A O 1
ATOM 550 N N . ASP A 1 72 ? 5.394 5.158 -7.135 1.00 95.38 72 ASP A N 1
ATOM 551 C CA . ASP A 1 72 ? 5.008 5.506 -5.765 1.00 95.38 72 ASP A CA 1
ATOM 552 C C . ASP A 1 72 ? 3.536 5.918 -5.758 1.00 95.38 72 ASP A C 1
ATOM 554 O O . ASP A 1 72 ? 3.187 7.045 -6.108 1.00 95.38 72 ASP A O 1
ATOM 558 N N . HIS A 1 73 ? 2.667 4.982 -5.391 1.00 96.06 73 HIS A N 1
ATOM 559 C CA . HIS A 1 73 ? 1.242 5.230 -5.242 1.00 96.06 73 HIS A CA 1
ATOM 560 C C . HIS A 1 73 ? 0.828 5.087 -3.780 1.00 96.06 73 HIS A C 1
ATOM 562 O O . HIS A 1 73 ? 1.193 4.124 -3.103 1.00 96.06 73 HIS A O 1
ATOM 568 N N . ARG A 1 74 ? 0.042 6.049 -3.295 1.00 96.50 74 ARG A N 1
ATOM 569 C CA . ARG A 1 74 ? -0.493 6.081 -1.933 1.00 96.50 74 ARG A CA 1
ATOM 570 C C . ARG A 1 74 ? -2.006 6.163 -2.007 1.00 96.50 74 ARG A C 1
ATOM 572 O O . ARG A 1 74 ? -2.538 7.118 -2.573 1.00 96.50 74 ARG A O 1
ATOM 579 N N . TRP A 1 75 ? -2.677 5.188 -1.407 1.00 96.00 75 TRP A N 1
ATOM 580 C CA . TRP A 1 75 ? -4.114 5.276 -1.193 1.00 96.00 75 TRP A CA 1
ATOM 581 C C . TRP A 1 75 ? -4.403 6.286 -0.084 1.00 96.00 75 TRP A C 1
ATOM 583 O O . TRP A 1 75 ? -3.544 6.578 0.754 1.00 96.00 75 TRP A O 1
ATOM 593 N N . GLN A 1 76 ? -5.626 6.817 -0.071 1.00 93.06 76 GLN A N 1
ATOM 594 C CA . GLN A 1 76 ? -6.102 7.529 1.111 1.00 93.06 76 GLN A CA 1
ATOM 595 C C . GLN A 1 76 ? -6.061 6.578 2.318 1.00 93.06 76 GLN A C 1
ATOM 597 O O . GLN A 1 76 ? -6.312 5.381 2.138 1.00 93.06 76 GLN A O 1
ATOM 602 N N . PRO A 1 77 ? -5.746 7.071 3.529 1.00 93.75 77 PRO A N 1
ATOM 603 C CA . PRO A 1 77 ? -5.817 6.249 4.727 1.00 93.75 77 PRO A CA 1
ATOM 604 C C . PRO A 1 77 ? -7.191 5.583 4.836 1.00 93.75 77 PRO A C 1
ATOM 606 O O . 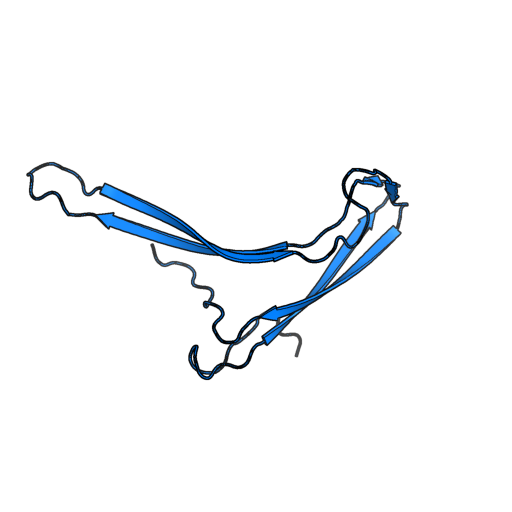PRO A 1 77 ? -8.223 6.245 4.735 1.00 93.75 77 PRO A O 1
ATOM 609 N N . PHE A 1 78 ? -7.207 4.268 5.031 1.00 94.31 78 PHE A N 1
ATOM 610 C CA . PHE A 1 78 ? -8.433 3.504 5.241 1.00 94.31 78 PHE A CA 1
ATOM 611 C C . PHE A 1 78 ? -9.064 3.817 6.596 1.00 94.31 78 PHE A C 1
ATOM 613 O O . PHE A 1 78 ? -10.283 3.796 6.748 1.00 94.31 78 PHE A O 1
ATOM 620 N N . VAL A 1 79 ? -8.218 4.093 7.587 1.00 92.44 79 VAL A N 1
ATOM 621 C CA . VAL A 1 79 ? -8.614 4.476 8.939 1.00 92.44 79 VAL A CA 1
ATOM 622 C C . VAL A 1 79 ? -7.715 5.601 9.406 1.00 92.44 79 VAL A C 1
ATOM 624 O O . VAL A 1 79 ? -6.527 5.608 9.098 1.00 92.44 79 VAL A O 1
ATOM 627 N N . GLY A 1 80 ? -8.283 6.502 10.203 1.00 86.69 80 GLY A N 1
ATOM 628 C CA . GLY A 1 80 ? -7.539 7.567 10.853 1.00 86.69 80 GLY A CA 1
ATOM 629 C C . GLY A 1 80 ? -7.248 8.756 9.944 1.00 86.69 80 GLY A C 1
ATOM 630 O O . GLY A 1 80 ? -7.463 8.747 8.735 1.00 86.69 80 GLY A O 1
ATOM 631 N N . THR A 1 81 ? -6.779 9.822 10.575 1.00 78.75 81 THR A N 1
ATOM 632 C CA . THR A 1 81 ? -6.288 11.032 9.917 1.00 78.75 81 THR A CA 1
ATOM 633 C C . THR A 1 81 ? -5.003 11.420 10.621 1.00 78.75 81 THR A C 1
ATOM 635 O O . THR A 1 81 ? -4.979 11.409 11.857 1.00 78.75 81 THR A O 1
ATOM 638 N N . HIS A 1 82 ? -3.966 11.783 9.863 1.00 73.88 82 HIS A N 1
ATOM 639 C CA . HIS A 1 82 ? -2.661 12.145 10.416 1.00 73.88 82 HIS A CA 1
ATOM 640 C C . HIS A 1 82 ? -2.781 13.054 11.651 1.00 73.88 82 HIS A C 1
ATOM 642 O O . HIS A 1 82 ? -3.449 14.089 11.621 1.00 73.88 82 HIS A O 1
ATOM 648 N N . GLY A 1 83 ? -2.124 12.651 12.742 1.00 77.38 83 GLY A N 1
ATOM 649 C CA . GLY A 1 83 ? -2.030 13.432 13.978 1.00 77.38 83 GLY A CA 1
ATOM 650 C C . GLY A 1 83 ? -3.142 13.209 15.009 1.00 77.38 83 GLY A C 1
ATOM 651 O O . GLY A 1 83 ? -3.108 13.848 16.061 1.00 77.38 83 GLY A O 1
ATOM 652 N N . LYS A 1 84 ? -4.109 12.308 14.773 1.00 87.06 84 LYS A N 1
ATOM 653 C CA . LYS A 1 84 ? -5.132 11.950 15.772 1.00 87.06 84 LYS A CA 1
ATOM 654 C C . LYS A 1 84 ? -5.208 10.441 15.983 1.00 87.06 84 LYS A C 1
ATOM 656 O O . LYS A 1 84 ? -5.648 9.713 15.104 1.00 87.06 84 LYS A O 1
ATOM 661 N N . SER A 1 85 ? -4.863 9.983 17.188 1.00 90.94 85 SER A N 1
ATOM 662 C CA . SER A 1 85 ? -5.023 8.569 17.540 1.00 90.94 85 SER A CA 1
ATOM 663 C C . SER A 1 85 ? -6.486 8.203 17.787 1.00 90.94 85 SER A C 1
ATOM 665 O O . SER A 1 85 ? -7.219 8.977 18.411 1.00 90.94 85 SER A O 1
ATOM 667 N N . MET A 1 86 ? -6.863 6.979 17.443 1.00 92.94 86 MET A N 1
ATOM 668 C CA . MET A 1 86 ? -8.136 6.359 17.798 1.00 92.94 86 MET A CA 1
ATOM 669 C C . MET A 1 86 ? -7.925 4.929 18.301 1.00 92.94 86 MET A C 1
ATOM 671 O O . MET A 1 86 ? -6.851 4.361 18.132 1.00 92.94 86 MET A O 1
ATOM 675 N N . THR A 1 87 ? -8.944 4.345 18.928 1.00 95.69 87 THR A N 1
ATOM 676 C CA . THR A 1 87 ? -8.907 2.945 19.366 1.00 95.69 87 THR A CA 1
ATOM 677 C C . THR A 1 87 ? -9.825 2.123 18.477 1.00 95.69 87 THR A C 1
ATOM 679 O O . THR A 1 87 ? -11.032 2.355 18.456 1.00 95.69 87 THR A O 1
ATOM 682 N N . LEU A 1 88 ? -9.252 1.163 17.759 1.00 95.88 88 LEU A N 1
ATOM 683 C CA . LEU A 1 88 ? -9.980 0.174 16.979 1.00 95.88 88 LEU A CA 1
ATOM 684 C C . LEU A 1 88 ? -10.381 -0.984 17.912 1.00 95.88 88 LEU A C 1
ATOM 686 O O . LEU A 1 88 ? -9.506 -1.509 18.599 1.00 95.88 88 LEU A O 1
ATOM 690 N N . PRO A 1 89 ? -11.660 -1.377 18.014 1.00 97.50 89 PRO A N 1
ATOM 691 C CA . PRO A 1 89 ? -12.062 -2.490 18.872 1.00 97.50 89 PRO A CA 1
ATOM 692 C C . PRO A 1 89 ? -11.574 -3.847 18.338 1.00 97.50 89 PRO A C 1
ATOM 694 O O . PRO A 1 89 ? -11.138 -3.964 17.192 1.00 97.50 89 PRO A O 1
ATOM 697 N N . ALA A 1 90 ? -11.680 -4.887 19.168 1.00 98.00 90 ALA A N 1
ATOM 698 C CA . ALA A 1 90 ? -11.492 -6.261 18.708 1.00 98.00 90 ALA A CA 1
ATOM 699 C C . ALA A 1 90 ? -12.478 -6.577 17.571 1.00 98.00 90 ALA A C 1
ATOM 701 O O . ALA A 1 90 ? -13.639 -6.168 17.626 1.00 98.00 90 ALA A O 1
ATOM 702 N N . GLY A 1 91 ? -12.019 -7.294 16.553 1.00 98.06 91 GLY A N 1
ATOM 703 C CA . GLY A 1 91 ? -12.801 -7.577 15.356 1.00 98.06 91 GLY A CA 1
ATOM 704 C C . GLY A 1 91 ? -11.929 -7.841 14.136 1.00 98.06 91 GLY A C 1
ATOM 705 O O . GLY A 1 91 ? -10.707 -7.700 14.185 1.00 98.06 91 GLY A O 1
ATOM 706 N N . ASN A 1 92 ? -12.583 -8.214 13.040 1.00 98.00 92 ASN A N 1
ATOM 707 C CA . ASN A 1 92 ? -11.949 -8.397 11.741 1.00 98.00 92 ASN A CA 1
ATOM 708 C C . ASN A 1 92 ? -12.355 -7.236 10.834 1.00 98.00 92 ASN A C 1
ATOM 710 O O . ASN A 1 92 ? -13.536 -6.898 10.749 1.00 98.00 92 ASN A O 1
ATOM 714 N N . TYR A 1 93 ? -11.374 -6.639 10.172 1.00 97.62 93 TYR A N 1
ATOM 715 C CA . TYR A 1 93 ? -11.538 -5.490 9.296 1.00 97.62 93 TYR A CA 1
ATOM 716 C C . TYR A 1 93 ? -10.985 -5.823 7.920 1.00 97.62 93 TYR A C 1
ATOM 718 O O . TYR A 1 93 ? -9.915 -6.421 7.810 1.00 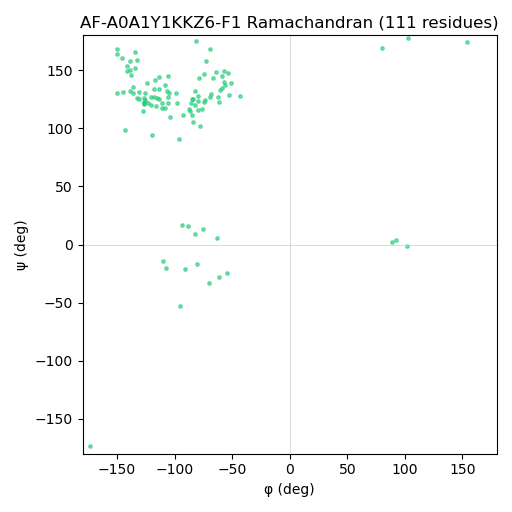97.62 93 TYR A O 1
ATOM 726 N N . GLU A 1 94 ? -11.700 -5.398 6.886 1.00 97.94 94 GLU A N 1
ATOM 727 C CA . GLU A 1 94 ? -11.337 -5.610 5.491 1.00 97.94 94 GLU A CA 1
ATOM 728 C C . GLU A 1 94 ? -11.301 -4.262 4.773 1.00 97.94 94 GLU A C 1
ATOM 730 O O . GLU A 1 94 ? -12.281 -3.516 4.782 1.00 97.94 94 GLU A O 1
ATOM 735 N N . TYR A 1 95 ? -10.166 -3.950 4.150 1.00 97.44 95 TYR A N 1
ATOM 736 C CA . TYR A 1 95 ? -9.960 -2.716 3.399 1.00 97.44 95 TYR A CA 1
ATOM 737 C C . TYR A 1 95 ? -9.648 -3.065 1.939 1.00 97.44 95 TYR A C 1
ATOM 739 O O . TYR A 1 95 ? -8.494 -3.372 1.614 1.00 97.44 95 TYR A O 1
ATOM 747 N N . PRO A 1 96 ? -10.664 -3.092 1.055 1.00 97.00 96 PRO A N 1
ATOM 748 C CA . PRO A 1 96 ? -10.443 -3.347 -0.358 1.00 97.00 96 PRO A CA 1
ATOM 749 C C . PRO A 1 96 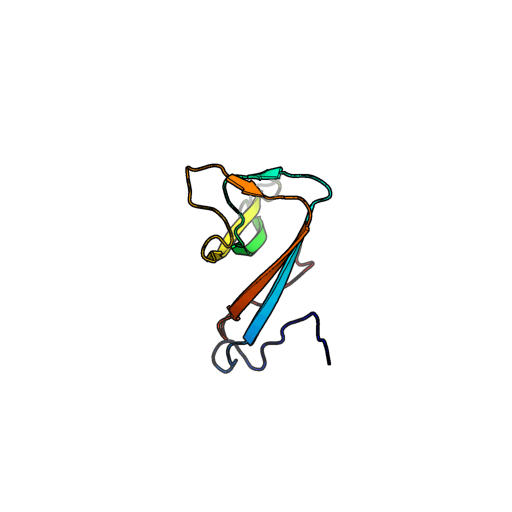? -9.652 -2.198 -0.982 1.00 97.00 96 PRO A C 1
ATOM 751 O O . PRO A 1 96 ? -9.853 -1.027 -0.655 1.00 97.00 96 PRO A O 1
ATOM 754 N N . PHE A 1 97 ? -8.765 -2.538 -1.906 1.00 96.19 97 PHE A N 1
ATOM 755 C CA . PHE A 1 97 ? -8.016 -1.574 -2.693 1.00 96.19 97 PHE A CA 1
ATOM 756 C C . PHE A 1 97 ? -8.016 -1.977 -4.159 1.00 96.19 97 PHE A C 1
ATOM 758 O O . PHE A 1 97 ? -8.064 -3.159 -4.510 1.00 96.19 97 PHE A O 1
ATOM 765 N N . GLU A 1 98 ? -7.901 -0.970 -5.010 1.00 95.25 98 GLU A N 1
ATOM 766 C CA . GLU A 1 98 ? -7.662 -1.139 -6.431 1.00 95.25 98 GLU A CA 1
ATOM 767 C C . GLU A 1 98 ? -6.706 -0.061 -6.935 1.00 95.25 98 GLU A C 1
ATOM 769 O O . GLU A 1 98 ? -6.650 1.049 -6.399 1.00 95.25 98 GLU A O 1
ATOM 774 N N . PHE A 1 99 ? -5.927 -0.407 -7.950 1.00 94.69 99 PHE A N 1
ATOM 775 C CA . PHE A 1 99 ? -5.037 0.491 -8.660 1.00 94.69 99 PHE A CA 1
ATOM 776 C C . PHE A 1 99 ? -4.898 0.024 -10.103 1.00 94.69 99 PHE A C 1
ATOM 778 O O . PHE A 1 99 ? -4.629 -1.146 -10.373 1.00 94.69 99 PHE A O 1
ATOM 785 N N . MET A 1 100 ? -5.079 0.947 -11.041 1.00 93.00 100 MET A N 1
ATOM 786 C CA . MET A 1 100 ? -4.829 0.675 -12.448 1.00 93.00 100 MET A CA 1
ATOM 787 C C . MET A 1 100 ? -3.345 0.882 -12.724 1.00 93.00 100 MET A C 1
ATOM 789 O O . MET A 1 100 ? -2.875 2.017 -12.778 1.00 93.00 100 MET A O 1
ATOM 793 N N . LEU A 1 101 ? -2.611 -0.215 -12.886 1.00 91.81 101 LEU A N 1
ATOM 794 C CA . LEU A 1 101 ? -1.229 -0.157 -13.330 1.00 91.81 101 LEU A CA 1
ATOM 795 C C . LEU A 1 101 ? -1.196 0.302 -14.798 1.00 91.81 101 LEU A C 1
ATOM 797 O O . LEU A 1 101 ? -1.882 -0.307 -15.628 1.00 91.81 101 LEU A O 1
ATOM 801 N N . PRO A 1 102 ? -0.422 1.347 -15.134 1.00 89.25 102 PRO A N 1
ATOM 802 C CA . PRO A 1 102 ? -0.221 1.783 -16.514 1.00 89.25 102 PRO A CA 1
ATOM 803 C C . PRO A 1 102 ? 0.331 0.669 -17.414 1.00 89.25 102 PRO A C 1
ATOM 805 O O . PRO A 1 102 ? 1.054 -0.204 -16.941 1.00 89.25 102 PRO A O 1
ATOM 808 N N . GLY A 1 103 ? -0.003 0.685 -18.705 1.00 86.38 103 GLY A N 1
ATOM 809 C CA . GLY A 1 103 ? 0.453 -0.335 -19.662 1.00 86.38 103 GLY A CA 1
ATOM 810 C C . GLY A 1 103 ? 1.974 -0.399 -19.839 1.00 86.38 103 GLY A C 1
ATOM 811 O O . GLY A 1 103 ? 2.509 -1.473 -20.096 1.00 86.38 103 GLY A O 1
ATOM 812 N N . ASP A 1 104 ? 2.646 0.731 -19.619 1.00 84.12 104 ASP A N 1
ATOM 813 C CA . ASP A 1 104 ? 4.096 0.946 -19.629 1.00 84.12 104 ASP A CA 1
ATOM 814 C C . ASP A 1 104 ? 4.753 0.698 -18.254 1.00 84.12 104 ASP A C 1
ATOM 816 O O . ASP A 1 104 ? 5.888 1.110 -18.003 1.00 84.12 104 ASP A O 1
ATOM 820 N N . THR A 1 105 ? 4.050 0.032 -17.329 1.00 85.75 105 THR A N 1
ATOM 821 C CA . THR A 1 105 ? 4.632 -0.383 -16.046 1.00 85.75 105 THR A CA 1
ATOM 822 C C . THR A 1 105 ? 5.776 -1.361 -16.292 1.00 85.75 105 THR A C 1
ATOM 824 O O . THR A 1 105 ? 5.588 -2.400 -16.920 1.00 85.75 105 THR A O 1
ATOM 827 N N . ALA A 1 106 ? 6.948 -1.061 -15.729 1.00 84.44 106 ALA A N 1
ATOM 828 C CA . ALA A 1 106 ? 8.112 -1.934 -15.826 1.00 84.44 106 ALA A CA 1
ATOM 829 C C . ALA A 1 106 ? 7.819 -3.354 -15.305 1.00 84.44 106 ALA A C 1
ATOM 831 O O . ALA A 1 106 ? 7.225 -3.532 -14.237 1.00 84.44 106 ALA A O 1
ATOM 832 N N . GLU A 1 107 ? 8.294 -4.361 -16.037 1.00 82.62 107 GLU A N 1
ATOM 833 C CA . GLU A 1 107 ? 8.200 -5.763 -15.631 1.00 82.62 107 GLU A CA 1
ATOM 834 C C . GLU A 1 107 ? 9.002 -6.038 -14.346 1.00 82.62 107 GLU A C 1
ATOM 836 O O . GLU A 1 107 ? 10.045 -5.433 -14.078 1.00 82.62 107 GLU A O 1
ATOM 841 N N . SER A 1 108 ? 8.524 -6.994 -13.546 1.00 81.62 108 SER A N 1
ATOM 842 C CA . SER A 1 108 ? 9.280 -7.512 -12.406 1.00 81.62 108 SER A CA 1
ATOM 843 C C . SER A 1 108 ? 10.328 -8.516 -12.880 1.00 81.62 108 SER A C 1
ATOM 845 O O . SER A 1 108 ? 9.984 -9.588 -13.367 1.00 81.62 108 SER A O 1
ATOM 847 N N . VAL A 1 109 ? 11.608 -8.189 -12.699 1.00 79.88 109 VAL A N 1
ATOM 848 C CA . VAL A 1 109 ? 12.727 -9.080 -13.029 1.00 79.88 109 VAL A CA 1
ATOM 849 C C . VAL A 1 109 ? 13.470 -9.467 -11.754 1.00 79.88 109 VAL A C 1
ATOM 851 O O . VAL A 1 109 ? 13.921 -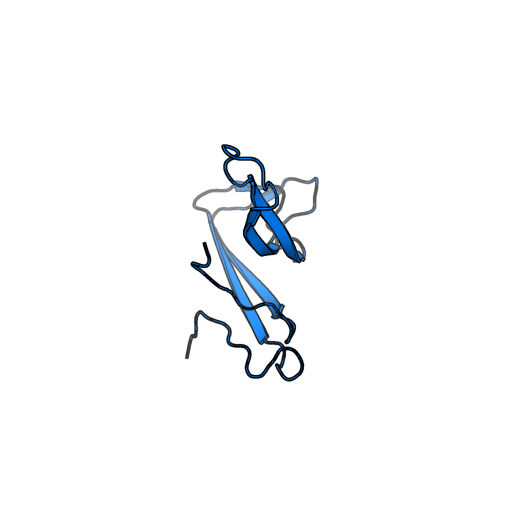8.601 -11.003 1.00 79.88 109 VAL A O 1
ATOM 854 N N . GLU A 1 110 ? 13.642 -10.767 -11.521 1.00 70.69 110 GLU A N 1
ATOM 855 C CA . GLU A 1 110 ? 14.501 -11.298 -10.459 1.00 70.69 110 GLU A CA 1
ATOM 856 C C . GLU A 1 110 ? 15.797 -11.884 -11.045 1.00 70.69 110 GLU A C 1
ATOM 858 O O . GLU A 1 110 ? 15.799 -12.477 -12.121 1.00 70.69 110 GLU A O 1
ATOM 863 N N . GLY A 1 111 ? 16.918 -11.746 -10.327 1.00 60.38 111 GLY A N 1
ATOM 864 C CA . GLY A 1 111 ? 18.133 -12.533 -10.593 1.00 60.38 111 GLY A CA 1
ATOM 865 C C . GLY A 1 111 ? 19.186 -11.942 -11.539 1.00 60.38 111 GLY A C 1
ATOM 866 O O . GLY A 1 111 ? 20.192 -12.607 -11.775 1.00 60.38 111 GLY A O 1
ATOM 867 N N . ILE A 1 112 ? 19.039 -10.709 -12.037 1.00 59.16 112 ILE A N 1
ATOM 868 C CA . ILE A 1 112 ? 20.129 -10.030 -12.763 1.00 59.16 112 ILE A CA 1
ATOM 869 C C . ILE A 1 112 ? 21.135 -9.489 -11.737 1.00 59.16 112 ILE A C 1
ATOM 871 O O . ILE A 1 112 ? 20.884 -8.470 -11.093 1.00 59.16 112 ILE A O 1
ATOM 875 N N . ARG A 1 113 ? 22.260 -10.185 -11.555 1.00 49.56 113 ARG A N 1
ATOM 876 C CA . ARG A 1 113 ? 23.370 -9.770 -10.688 1.00 49.56 113 ARG A CA 1
ATOM 877 C C . ARG A 1 113 ? 24.713 -9.973 -11.371 1.00 49.56 113 ARG A C 1
ATOM 879 O O . ARG A 1 113 ? 24.851 -10.987 -12.085 1.00 49.56 113 ARG A O 1
#

Radius of gyration: 21.34 Å; Cα contacts (8 Å, |Δi|>4): 181; chains: 1; bounding box: 60×32×49 Å

Nearest PDB structures (foldseek):
  4r7v-assembly1_A  TM=7.392E-01  e=2.901E-03  Homo sapiens
  7usy-assembly1_J  TM=6.841E-01  e=2.331E-01  Caenorhabditis elegans
  8ekm-assembly1_E  TM=2.084E-01  e=4.187E+00  Clostridioides difficile R20291

InterPro domains:
  IPR011021 Arrestin-like, N-terminal [PF00339] (15-111)
  IPR014752 Arrestin-like, C-terminal domain superfamily [G3DSA:2.60.40.640] (5-113)
  IPR014756 Immunoglobulin E-set [SSF81296] (16-111)
  IPR050357 Arrestin domain-containing protein [PTHR11188] (15-111)

Mean predicted aligned error: 8.61 Å

Solvent-accessible surface area (backbone atoms only — not comparable to full-atom values): 7372 Å² total; per-residue (Å²): 138,87,69,98,66,88,80,71,59,71,54,62,89,67,16,56,58,44,81,48,68,53,66,51,76,48,79,36,94,50,69,42,81,43,43,65,41,69,53,74,51,74,40,71,50,76,49,69,51,69,46,68,88,61,89,55,92,89,61,77,59,49,76,45,76,48,76,44,79,78,39,82,46,71,57,75,54,80,37,60,48,94,95,43,75,48,72,47,64,51,45,76,46,78,48,75,49,74,46,76,42,58,30,61,58,79,79,90,82,81,86,91,122

Sequence (113 aa):
LDQDFIVFRGNDHESSGQLLKGVVVLCLSSPLRIEDIHLRLVGTLRLSWTDHRSTAPGVSGQKVDKATTILDHRWQPFVGTHGKSMTLPAGNYEYPFEFMLPGDTAESVEGIR

Organism: Photinus pyralis (NCBI:txid7054)

pLDDT: mean 85.47, std 12.61, range [43.38, 98.06]